Protein AF-A0A8W8LA95-F1 (afdb_monomer)

Secondary structure (DSSP, 8-state):
--SSHHHHHHHHHHHH-SS-SSS--HIIIIIHHHHHH-TT-SSS--HHHHHHHHHHHHHHHHHTT-

Radius of gyration: 13.21 Å; Cα contacts (8 Å, |Δi|>4): 30; chains: 1; bounding box: 28×21×37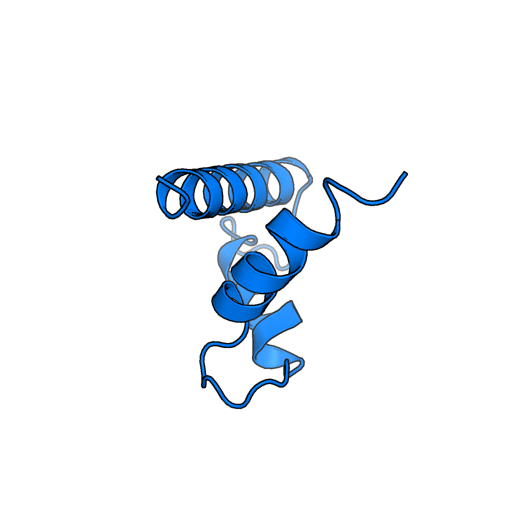 Å

pLDDT: mean 86.83, std 16.39, range [43.31, 98.12]

Structure (mmCIF, N/CA/C/O backbone):
data_AF-A0A8W8LA95-F1
#
_entry.id   AF-A0A8W8LA95-F1
#
loop_
_atom_site.group_PDB
_atom_site.id
_atom_site.type_symbol
_atom_site.label_atom_id
_atom_site.label_alt_id
_atom_site.label_comp_id
_atom_site.label_asym_id
_atom_site.label_entity_id
_atom_site.label_seq_id
_atom_site.pdbx_PDB_ins_code
_atom_site.Cartn_x
_atom_site.Cartn_y
_atom_site.Cartn_z
_atom_site.occupancy
_atom_site.B_iso_or_equiv
_atom_site.auth_seq_id
_atom_site.auth_comp_id
_atom_site.auth_asym_id
_atom_site.auth_atom_id
_atom_site.pdbx_PDB_model_num
ATOM 1 N N . HIS A 1 1 ? -2.737 -11.611 -27.181 1.00 44.53 1 HIS A N 1
ATOM 2 C CA . HIS A 1 1 ? -3.264 -10.814 -26.056 1.00 44.53 1 HIS A CA 1
ATOM 3 C C . HIS A 1 1 ? -2.324 -10.961 -24.859 1.00 44.53 1 HIS A C 1
ATOM 5 O O . HIS A 1 1 ? -2.681 -11.573 -23.870 1.00 44.53 1 HIS A O 1
ATOM 11 N N . VAL A 1 2 ? -1.092 -10.462 -24.980 1.00 49.41 2 VAL A N 1
ATOM 12 C CA . VAL A 1 2 ? -0.066 -10.458 -23.923 1.00 49.41 2 VAL A CA 1
ATOM 13 C C . VAL A 1 2 ? 0.706 -9.160 -24.133 1.00 49.41 2 VAL A C 1
ATOM 15 O O . VAL A 1 2 ? 1.441 -9.047 -25.105 1.00 49.41 2 VAL A O 1
ATOM 18 N N . GLY A 1 3 ? 0.416 -8.115 -23.364 1.00 49.31 3 GLY A N 1
ATOM 19 C CA . GLY A 1 3 ? 0.989 -6.794 -23.654 1.00 49.31 3 GLY A CA 1
ATOM 20 C C . GLY A 1 3 ? 0.864 -5.795 -22.514 1.00 49.31 3 GLY A C 1
ATOM 21 O O . GLY A 1 3 ? 1.841 -5.130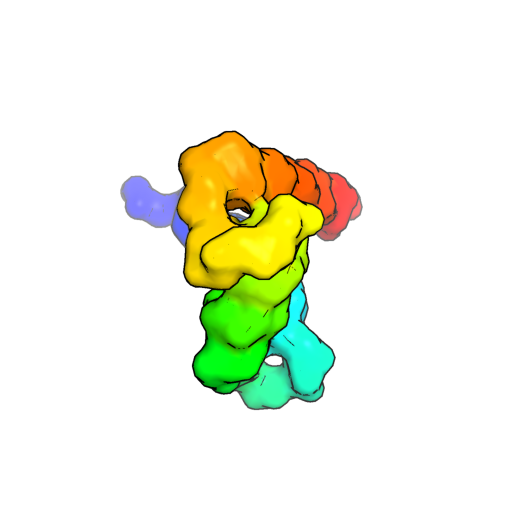 -22.204 1.00 49.31 3 GLY A O 1
ATOM 22 N N . ALA A 1 4 ? -0.287 -5.744 -21.838 1.00 52.19 4 ALA A N 1
ATOM 23 C CA . ALA A 1 4 ? -0.471 -4.884 -20.666 1.00 52.19 4 ALA A CA 1
ATOM 24 C C . ALA A 1 4 ? -0.053 -5.578 -19.354 1.00 52.19 4 ALA A C 1
ATOM 26 O O . ALA A 1 4 ? 0.652 -4.977 -18.550 1.00 52.19 4 ALA A O 1
ATOM 27 N N . ASP A 1 5 ? -0.384 -6.865 -19.181 1.00 53.50 5 ASP A N 1
ATOM 28 C CA . ASP A 1 5 ? -0.094 -7.620 -17.947 1.00 53.50 5 ASP A CA 1
ATOM 29 C C . ASP A 1 5 ? 1.394 -7.650 -17.567 1.00 53.50 5 ASP A C 1
ATOM 31 O O . ASP A 1 5 ? 1.733 -7.647 -16.388 1.00 53.50 5 ASP A O 1
ATOM 35 N N . PHE A 1 6 ? 2.311 -7.648 -18.538 1.00 51.88 6 PHE A N 1
ATOM 36 C CA . PHE A 1 6 ? 3.746 -7.746 -18.246 1.00 51.88 6 PHE A CA 1
ATOM 37 C C . PHE A 1 6 ? 4.389 -6.393 -17.904 1.00 51.88 6 PHE A C 1
ATOM 39 O O . PHE A 1 6 ? 5.399 -6.351 -17.209 1.00 51.88 6 PHE A O 1
ATOM 46 N N . LEU A 1 7 ? 3.803 -5.281 -18.365 1.00 56.53 7 LEU A N 1
ATOM 47 C CA . LEU A 1 7 ? 4.351 -3.941 -18.130 1.00 56.53 7 LEU A CA 1
ATOM 48 C C . LEU A 1 7 ? 4.043 -3.429 -16.722 1.00 56.53 7 LEU A C 1
ATOM 50 O O . LEU A 1 7 ? 4.842 -2.680 -16.176 1.00 56.53 7 LEU A O 1
ATOM 54 N N . PHE A 1 8 ? 2.933 -3.865 -16.121 1.00 63.22 8 PHE A N 1
ATOM 55 C CA . PHE A 1 8 ? 2.535 -3.419 -14.783 1.00 63.22 8 PHE A CA 1
ATOM 56 C C . PHE A 1 8 ? 2.903 -4.392 -13.669 1.00 63.22 8 PHE A C 1
ATOM 58 O O . PHE A 1 8 ? 3.059 -3.961 -12.535 1.00 63.22 8 PHE A O 1
ATOM 65 N N . THR A 1 9 ? 3.091 -5.682 -13.954 1.00 75.94 9 THR A N 1
ATOM 66 C CA . THR A 1 9 ? 3.343 -6.671 -12.892 1.00 75.94 9 THR A CA 1
ATOM 67 C C . THR A 1 9 ? 4.720 -6.529 -12.249 1.00 75.94 9 THR A C 1
ATOM 69 O O . THR A 1 9 ? 4.804 -6.607 -11.029 1.00 75.94 9 THR A O 1
ATOM 72 N N . VAL A 1 10 ? 5.784 -6.255 -13.012 1.00 84.00 10 VAL A N 1
ATOM 73 C CA . VAL A 1 10 ? 7.141 -6.078 -12.447 1.00 84.00 10 VAL A CA 1
ATOM 74 C C . VAL A 1 10 ? 7.272 -4.806 -11.589 1.00 84.00 10 VAL A C 1
ATOM 76 O O . VAL A 1 10 ? 7.734 -4.909 -10.454 1.00 84.00 10 VAL A O 1
ATOM 79 N N . PRO A 1 11 ? 6.856 -3.612 -12.051 1.00 88.19 11 PRO A N 1
ATOM 80 C CA . PRO A 1 11 ? 6.939 -2.390 -11.245 1.00 88.19 11 PRO A CA 1
ATOM 81 C C . PRO A 1 11 ? 6.021 -2.431 -10.024 1.00 88.19 11 PRO A C 1
ATOM 83 O O . PRO A 1 11 ? 6.415 -1.988 -8.950 1.00 88.19 11 PRO A O 1
ATOM 86 N N . LEU A 1 12 ? 4.822 -3.005 -10.173 1.00 88.81 12 LEU A N 1
ATOM 87 C CA . LEU A 1 12 ? 3.888 -3.186 -9.066 1.00 88.81 12 LEU A CA 1
ATOM 88 C C . LEU A 1 12 ? 4.448 -4.145 -8.014 1.00 88.81 12 LEU A C 1
ATOM 90 O O . LEU A 1 12 ? 4.352 -3.870 -6.824 1.00 88.81 12 LEU A O 1
ATOM 94 N N . PHE A 1 13 ? 5.068 -5.246 -8.447 1.00 91.94 13 PHE A N 1
ATOM 95 C CA . PHE A 1 13 ? 5.751 -6.163 -7.543 1.00 91.94 13 PHE A CA 1
ATOM 96 C C . PHE A 1 13 ? 6.862 -5.443 -6.775 1.00 91.94 13 PHE A C 1
ATOM 98 O O . PHE A 1 13 ? 6.882 -5.494 -5.553 1.00 91.94 13 PHE A O 1
ATOM 105 N N . ASN A 1 14 ? 7.731 -4.711 -7.478 1.00 92.56 14 ASN A N 1
ATOM 106 C CA . ASN A 1 14 ? 8.838 -3.972 -6.865 1.00 92.56 14 ASN A CA 1
ATOM 107 C C . ASN A 1 14 ? 8.377 -2.857 -5.917 1.00 92.56 14 ASN A C 1
ATOM 109 O O . ASN A 1 14 ? 9.118 -2.489 -5.011 1.00 92.56 14 ASN A O 1
ATOM 113 N N . TYR A 1 15 ? 7.190 -2.290 -6.143 1.00 92.69 15 TYR A N 1
ATOM 114 C CA . TYR A 1 15 ? 6.598 -1.316 -5.232 1.00 92.69 15 TYR A CA 1
ATOM 115 C C . TYR A 1 15 ? 6.226 -1.960 -3.891 1.00 92.69 15 TYR A C 1
ATOM 117 O O . TYR A 1 15 ? 6.492 -1.378 -2.842 1.00 92.69 15 TYR A O 1
ATOM 125 N N . PHE A 1 16 ? 5.641 -3.161 -3.923 1.00 94.12 16 PHE A N 1
ATOM 126 C CA . PHE A 1 16 ? 5.256 -3.881 -2.709 1.00 94.12 16 PHE A CA 1
ATOM 127 C C . PHE A 1 16 ? 6.427 -4.614 -2.036 1.00 94.12 16 PHE A C 1
ATOM 129 O O . PHE A 1 16 ? 6.425 -4.733 -0.815 1.00 94.12 16 PHE A O 1
ATOM 136 N N . ASP A 1 17 ? 7.423 -5.082 -2.796 1.00 96.06 17 ASP A N 1
ATOM 137 C CA . ASP A 1 17 ? 8.631 -5.768 -2.302 1.00 96.06 17 ASP A CA 1
ATOM 138 C C . ASP A 1 17 ? 9.595 -4.774 -1.629 1.00 96.06 17 ASP A C 1
ATOM 140 O O . ASP A 1 17 ? 10.639 -4.384 -2.166 1.00 96.06 17 ASP A O 1
ATOM 144 N N . GLY A 1 18 ? 9.194 -4.294 -0.452 1.00 94.94 18 GLY A N 1
ATOM 145 C CA . GLY A 1 18 ? 9.889 -3.244 0.284 1.00 94.94 18 GLY A CA 1
ATOM 146 C C . GLY A 1 18 ? 11.244 -3.693 0.825 1.00 94.94 18 GLY A C 1
ATOM 147 O O . GLY A 1 18 ? 12.184 -2.889 0.862 1.00 94.94 18 GLY A O 1
ATOM 148 N N . ASP A 1 19 ? 11.369 -4.961 1.223 1.00 96.88 19 ASP A N 1
ATOM 149 C CA . ASP A 1 19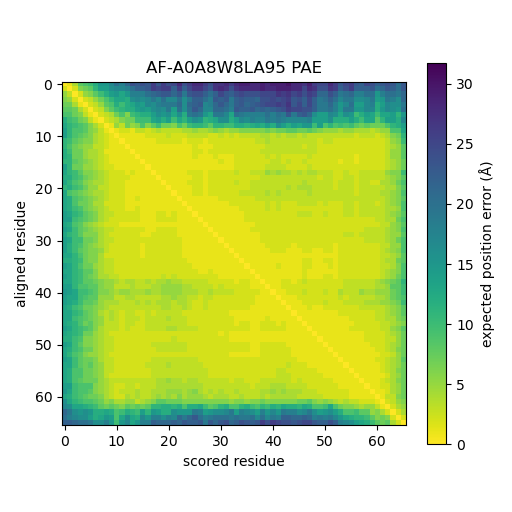 ? 12.641 -5.528 1.681 1.00 96.88 19 ASP A CA 1
ATOM 150 C C . ASP A 1 19 ? 13.543 -6.040 0.536 1.00 96.88 19 ASP A C 1
ATOM 152 O O . ASP A 1 19 ? 14.732 -6.296 0.760 1.00 96.88 19 ASP A O 1
ATOM 156 N N . LYS A 1 20 ? 13.021 -6.066 -0.699 1.00 96.31 20 LYS A N 1
ATOM 157 C CA . LYS A 1 20 ? 13.717 -6.432 -1.943 1.00 96.31 20 LYS A CA 1
ATOM 158 C C . LYS A 1 20 ? 14.210 -7.874 -1.949 1.00 96.31 20 LYS A C 1
ATOM 160 O O . LYS A 1 20 ? 15.249 -8.177 -2.553 1.00 96.31 20 LYS A O 1
ATOM 165 N N . ASN A 1 21 ? 13.498 -8.764 -1.266 1.00 97.31 21 ASN A N 1
ATOM 166 C CA . ASN A 1 21 ? 13.839 -10.180 -1.185 1.00 97.31 21 ASN A CA 1
ATOM 167 C C . ASN A 1 21 ? 13.252 -11.009 -2.348 1.00 97.31 21 ASN A C 1
ATOM 169 O O . ASN A 1 21 ? 13.494 -12.217 -2.413 1.00 97.31 21 ASN A O 1
ATOM 173 N N . GLN A 1 22 ? 12.547 -10.370 -3.290 1.00 96.06 22 GLN A N 1
ATOM 174 C CA . GLN A 1 22 ? 11.852 -10.997 -4.419 1.00 96.06 22 GLN A CA 1
ATOM 175 C C . GLN A 1 22 ? 10.684 -11.907 -4.011 1.00 96.06 22 GLN A C 1
ATOM 177 O O . GLN A 1 22 ? 10.294 -12.813 -4.754 1.00 96.06 22 GLN A O 1
ATOM 182 N N . MET A 1 23 ? 10.092 -11.664 -2.847 1.00 96.56 23 MET A N 1
ATOM 183 C CA . MET A 1 23 ? 8.894 -12.318 -2.331 1.00 96.56 23 MET A CA 1
ATOM 184 C C . MET A 1 23 ? 8.006 -11.270 -1.661 1.00 96.56 23 MET A C 1
ATOM 186 O O . MET A 1 23 ? 8.491 -10.305 -1.094 1.00 96.56 23 MET A O 1
ATOM 190 N N . LEU A 1 24 ? 6.689 -11.475 -1.690 1.00 96.44 24 LEU A N 1
ATOM 191 C CA . LEU A 1 24 ? 5.762 -10.608 -0.964 1.00 96.44 24 LEU A CA 1
ATOM 192 C C . LEU A 1 24 ? 5.282 -11.312 0.298 1.00 96.44 24 LEU A C 1
ATOM 194 O O . LEU A 1 24 ? 4.614 -12.350 0.235 1.00 96.44 24 LEU A O 1
ATOM 198 N N . SER A 1 25 ? 5.603 -10.739 1.451 1.00 98.00 25 SER A N 1
ATOM 199 C CA . SER A 1 25 ? 5.000 -11.139 2.718 1.00 98.00 25 SER A CA 1
ATOM 200 C C . SER A 1 25 ? 3.562 -10.612 2.843 1.00 98.00 25 SER A C 1
ATOM 202 O O . SER A 1 25 ? 3.160 -9.661 2.174 1.00 98.00 25 SER A O 1
ATOM 204 N N . VAL A 1 26 ? 2.770 -11.194 3.756 1.00 97.50 26 VAL A N 1
ATOM 205 C CA . VAL A 1 26 ? 1.430 -10.663 4.103 1.00 97.50 26 VAL A CA 1
ATOM 206 C C . VAL A 1 26 ? 1.524 -9.207 4.559 1.00 97.50 26 VAL A C 1
ATOM 208 O O . VAL A 1 26 ? 0.673 -8.390 4.220 1.00 97.50 26 VAL A O 1
ATOM 211 N N . ARG A 1 27 ? 2.600 -8.871 5.275 1.00 97.69 27 ARG A N 1
ATOM 212 C CA . ARG A 1 27 ? 2.848 -7.511 5.739 1.00 97.69 27 ARG A CA 1
ATOM 213 C C . ARG A 1 27 ? 2.975 -6.529 4.574 1.00 97.69 27 ARG A C 1
ATOM 215 O O . ARG A 1 27 ? 2.403 -5.448 4.631 1.00 97.69 27 ARG A O 1
ATOM 222 N N . GLU A 1 28 ? 3.718 -6.906 3.541 1.00 97.56 28 GLU A N 1
ATOM 223 C CA . GLU A 1 28 ? 3.983 -6.073 2.361 1.00 97.56 28 GLU A CA 1
ATOM 224 C C . GLU A 1 28 ? 2.783 -5.968 1.427 1.00 97.56 28 GLU A C 1
ATOM 226 O O . GLU A 1 28 ? 2.482 -4.887 0.931 1.00 97.56 28 GLU A O 1
ATOM 231 N N . PHE A 1 29 ? 2.074 -7.074 1.207 1.00 94.50 29 PHE A N 1
ATOM 232 C CA . PHE A 1 29 ? 0.976 -7.102 0.245 1.00 94.50 29 PHE A CA 1
ATOM 233 C C . PHE A 1 29 ? -0.376 -6.683 0.835 1.00 94.50 29 PHE A C 1
ATOM 235 O O . PHE A 1 29 ? -1.256 -6.240 0.100 1.00 94.50 29 PHE A O 1
ATOM 242 N N . VAL A 1 30 ? -0.566 -6.837 2.150 1.00 94.94 30 VAL A N 1
ATOM 243 C CA . VAL A 1 30 ? -1.857 -6.610 2.816 1.00 94.94 30 VAL A CA 1
ATOM 244 C C . VAL A 1 30 ? -1.742 -5.564 3.915 1.00 94.94 30 VAL A C 1
ATOM 246 O O . VAL A 1 30 ? -2.395 -4.530 3.813 1.00 94.94 30 VAL A O 1
ATOM 249 N N . ASP A 1 31 ? -0.926 -5.794 4.948 1.00 97.31 31 ASP A N 1
ATOM 250 C CA . ASP A 1 31 ? -0.983 -4.962 6.161 1.00 97.31 31 ASP A CA 1
ATOM 251 C C . ASP A 1 31 ? -0.568 -3.508 5.896 1.00 97.31 31 ASP A C 1
ATOM 253 O O . ASP A 1 31 ? -1.225 -2.579 6.367 1.00 97.31 31 ASP A O 1
ATOM 257 N N . ILE A 1 32 ? 0.523 -3.299 5.153 1.00 96.50 32 ILE A N 1
ATOM 258 C CA . ILE A 1 32 ? 1.012 -1.959 4.807 1.00 96.50 32 ILE A CA 1
ATOM 259 C C . ILE A 1 32 ? 0.008 -1.243 3.886 1.00 96.50 32 ILE A C 1
ATOM 261 O O . ILE A 1 32 ? -0.486 -0.194 4.305 1.00 96.50 32 ILE A O 1
ATOM 265 N N . PRO A 1 33 ? -0.396 -1.799 2.723 1.00 96.31 33 PRO A N 1
ATOM 266 C CA . PRO A 1 33 ? -1.354 -1.127 1.843 1.00 96.31 33 PRO A CA 1
ATOM 267 C C . PRO A 1 33 ? -2.706 -0.866 2.511 1.00 96.31 33 PRO A C 1
ATOM 269 O O . PRO A 1 33 ? -3.307 0.184 2.306 1.00 96.31 33 PRO A O 1
ATOM 272 N N . PHE A 1 34 ? -3.196 -1.795 3.339 1.00 97.38 34 PHE A N 1
ATOM 273 C CA . PHE A 1 34 ? -4.445 -1.606 4.075 1.00 97.38 34 PHE A CA 1
ATOM 274 C C . PHE A 1 34 ? -4.359 -0.426 5.043 1.00 97.38 34 PHE A C 1
ATOM 276 O O . PHE A 1 34 ? -5.262 0.407 5.069 1.00 97.38 34 PHE A O 1
ATOM 283 N N . ASN A 1 35 ? -3.270 -0.326 5.810 1.00 97.50 35 ASN A N 1
ATOM 284 C CA . ASN A 1 35 ? -3.060 0.791 6.730 1.00 97.50 35 ASN A CA 1
ATOM 285 C C . ASN A 1 35 ? -2.899 2.129 5.998 1.00 97.50 35 ASN A C 1
ATOM 287 O O . ASN A 1 35 ? -3.352 3.148 6.511 1.00 97.50 35 ASN A O 1
ATOM 291 N N . GLU A 1 36 ? -2.283 2.137 4.815 1.00 96.88 36 GLU A N 1
ATOM 292 C CA . GLU A 1 36 ? -2.170 3.339 3.979 1.00 96.88 36 GLU A CA 1
ATOM 293 C C . GLU A 1 36 ? -3.521 3.762 3.378 1.00 96.88 36 GLU A C 1
ATOM 295 O O . GLU A 1 36 ? -3.806 4.956 3.288 1.00 96.88 36 GLU A O 1
ATOM 300 N N . MET A 1 37 ? -4.368 2.800 2.996 1.00 97.69 37 MET A N 1
ATOM 301 C CA . MET A 1 37 ? -5.711 3.055 2.464 1.00 97.69 37 MET A CA 1
ATOM 302 C C . MET A 1 37 ? -6.715 3.486 3.538 1.00 97.69 37 MET A C 1
ATOM 304 O O . MET A 1 37 ? -7.560 4.330 3.262 1.00 97.69 37 MET A O 1
ATOM 308 N N . ASN A 1 38 ? -6.652 2.916 4.742 1.00 97.75 38 ASN A N 1
ATOM 309 C CA . ASN A 1 38 ? -7.568 3.183 5.859 1.00 97.75 38 ASN A CA 1
ATOM 310 C C . ASN A 1 38 ? -7.282 4.556 6.501 1.00 97.75 38 ASN A C 1
ATOM 312 O O . ASN A 1 38 ? -6.854 4.675 7.652 1.00 97.75 38 ASN A O 1
ATOM 316 N N . THR A 1 39 ? -7.483 5.616 5.724 1.00 96.31 39 THR A N 1
ATOM 317 C CA . THR A 1 39 ? -7.143 6.996 6.089 1.00 96.31 39 THR A CA 1
ATOM 318 C C . THR A 1 39 ? -8.024 7.549 7.200 1.00 96.31 39 THR A C 1
ATOM 320 O O . THR A 1 39 ? -7.585 8.407 7.969 1.00 96.31 39 THR A O 1
ATOM 323 N N . ASN A 1 40 ? -9.264 7.067 7.299 1.00 95.31 40 ASN A N 1
ATOM 324 C CA . ASN A 1 40 ? -10.202 7.485 8.335 1.00 95.31 40 ASN A CA 1
ATOM 325 C C . ASN A 1 40 ? -10.019 6.713 9.664 1.00 95.31 40 ASN A C 1
ATOM 327 O O . ASN A 1 40 ? -10.580 7.121 10.683 1.00 95.31 40 ASN A O 1
ATOM 331 N N . GLY A 1 41 ? -9.218 5.639 9.669 1.00 96.69 41 GLY A N 1
ATOM 332 C CA . GLY A 1 41 ? -8.883 4.844 10.848 1.00 96.69 41 GLY A CA 1
ATOM 333 C C . GLY A 1 41 ? -10.002 3.929 11.355 1.00 96.69 41 GLY A C 1
ATOM 334 O O . GLY A 1 41 ? -9.912 3.442 12.484 1.00 96.69 41 GLY A O 1
ATOM 335 N N . ASP A 1 42 ? -11.049 3.671 10.569 1.00 97.75 42 ASP A N 1
ATOM 336 C CA . ASP A 1 42 ? -12.222 2.891 10.991 1.00 97.75 42 ASP A CA 1
ATOM 337 C C . ASP A 1 42 ? -12.054 1.366 10.844 1.00 97.75 42 ASP A C 1
ATOM 339 O O . ASP A 1 42 ? -12.976 0.597 11.126 1.00 97.75 42 ASP A O 1
ATOM 343 N N . SER A 1 43 ? -10.847 0.928 10.472 1.00 97.06 43 SER A N 1
ATOM 344 C CA . SER A 1 43 ? -10.489 -0.479 10.232 1.00 97.06 43 SER A CA 1
ATOM 345 C C . SER A 1 43 ? -11.233 -1.101 9.051 1.00 97.06 43 SER A C 1
ATOM 347 O O . SER A 1 43 ? -11.360 -2.324 8.964 1.00 97.06 43 SER A O 1
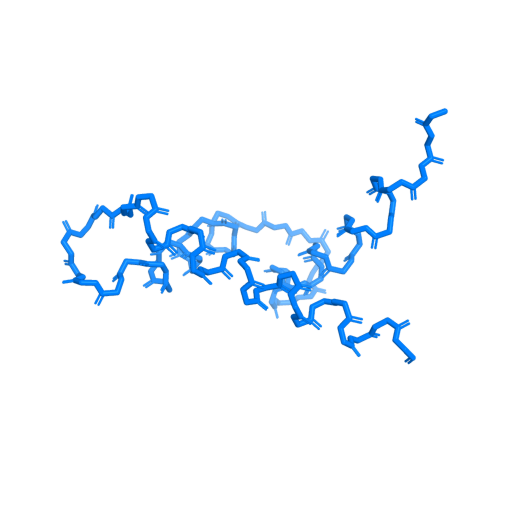ATOM 349 N N . GLN A 1 44 ? -11.707 -0.272 8.127 1.00 97.75 44 GLN A N 1
ATOM 350 C CA . GLN A 1 44 ? -12.234 -0.662 6.833 1.00 97.75 44 GLN A CA 1
ATOM 351 C C . GLN A 1 44 ? -11.556 0.178 5.749 1.00 97.75 44 GLN A C 1
ATOM 353 O O . GLN A 1 44 ? -10.894 1.175 6.009 1.00 97.75 44 GLN A O 1
ATOM 358 N N . VAL A 1 45 ? -11.690 -0.273 4.506 1.00 97.81 45 VAL A N 1
ATOM 359 C CA . VAL A 1 45 ? -11.279 0.507 3.342 1.00 97.81 45 VAL A CA 1
ATOM 360 C C . VAL A 1 45 ? -12.519 0.715 2.504 1.00 97.81 45 VAL A C 1
ATOM 362 O O . VAL A 1 45 ? -13.116 -0.231 1.979 1.00 97.81 45 VAL A O 1
ATOM 365 N N . THR A 1 46 ? -12.939 1.965 2.399 1.00 98.12 46 THR A N 1
ATOM 366 C CA . THR A 1 46 ? -14.038 2.344 1.523 1.00 98.12 46 THR A CA 1
ATOM 367 C C . THR A 1 46 ? -13.608 2.250 0.061 1.00 98.12 46 THR A C 1
ATOM 369 O O . THR A 1 46 ? -12.428 2.310 -0.287 1.00 98.12 46 THR A O 1
ATOM 372 N N . ARG A 1 47 ? -14.587 2.174 -0.848 1.00 97.75 47 ARG A N 1
ATOM 373 C CA . ARG A 1 47 ? -14.302 2.218 -2.290 1.00 97.75 47 ARG A CA 1
ATOM 374 C C . ARG A 1 47 ? -13.517 3.475 -2.688 1.00 97.75 47 ARG A C 1
ATOM 376 O O . ARG A 1 47 ? -12.683 3.409 -3.582 1.00 97.75 47 ARG A O 1
ATOM 383 N N . HIS A 1 48 ? -13.793 4.597 -2.026 1.00 97.81 48 HIS A N 1
ATOM 384 C CA . HIS A 1 48 ? 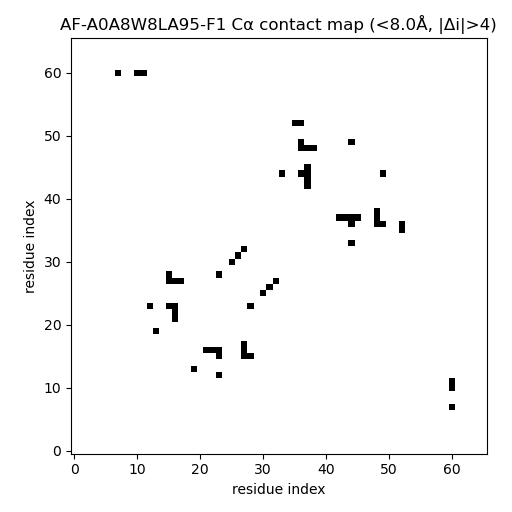-13.120 5.863 -2.290 1.00 97.81 48 HIS A CA 1
ATOM 385 C C . HIS A 1 48 ? -11.639 5.821 -1.898 1.00 97.81 48 HIS A C 1
ATOM 387 O O . HIS A 1 48 ? -10.794 6.223 -2.690 1.00 97.81 48 HIS A O 1
ATOM 393 N N . GLU A 1 49 ? -11.326 5.291 -0.716 1.00 97.62 49 GLU A N 1
ATOM 394 C CA . GLU A 1 49 ? -9.950 5.112 -0.240 1.00 97.62 49 GLU A CA 1
ATOM 395 C C . GLU A 1 49 ? -9.153 4.162 -1.134 1.00 97.62 49 GLU A C 1
ATOM 397 O O . GLU A 1 49 ? -8.028 4.473 -1.525 1.00 97.62 49 GLU A O 1
ATOM 402 N N . PHE A 1 50 ? -9.775 3.051 -1.534 1.00 96.50 50 PHE A N 1
ATOM 403 C CA . PHE A 1 50 ? -9.188 2.112 -2.484 1.00 96.50 50 PHE A CA 1
ATOM 404 C C . PHE A 1 50 ? -8.848 2.791 -3.818 1.00 96.50 50 PHE A C 1
ATOM 406 O O . PHE A 1 50 ? -7.710 2.726 -4.285 1.00 96.50 50 PHE A O 1
ATOM 413 N N . ASP A 1 51 ? -9.826 3.469 -4.430 1.00 95.56 51 ASP A N 1
ATOM 414 C CA . ASP A 1 51 ? -9.636 4.129 -5.723 1.00 95.56 51 ASP A CA 1
ATOM 415 C C . ASP A 1 51 ? -8.568 5.232 -5.625 1.00 95.56 51 ASP A C 1
ATOM 417 O O . ASP A 1 51 ? -7.733 5.369 -6.522 1.00 95.56 51 ASP A O 1
ATOM 421 N N . HIS A 1 52 ? -8.554 5.996 -4.529 1.00 95.50 52 HIS A N 1
ATOM 422 C CA . HIS A 1 52 ? -7.574 7.053 -4.293 1.00 95.50 52 HIS A CA 1
ATOM 423 C C . HIS A 1 52 ? -6.142 6.51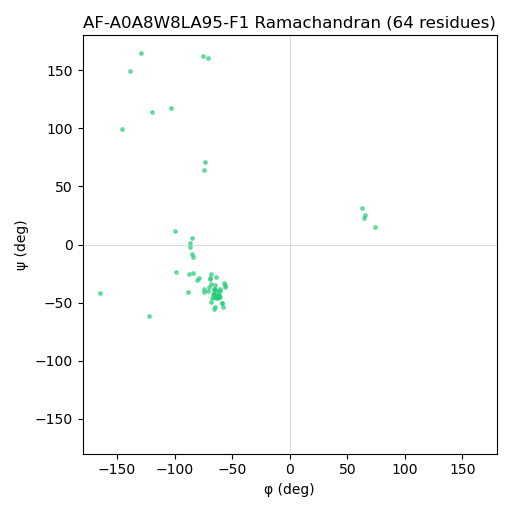2 -4.194 1.00 95.50 52 HIS A C 1
ATOM 425 O O . HIS A 1 52 ? -5.232 7.080 -4.805 1.00 95.50 52 HIS A O 1
ATOM 431 N N . TYR A 1 53 ? -5.939 5.413 -3.468 1.00 95.00 53 TYR A N 1
ATOM 432 C CA . TYR A 1 53 ? -4.631 4.779 -3.312 1.00 95.00 53 TYR A CA 1
ATOM 433 C C . TYR A 1 53 ? -4.102 4.218 -4.634 1.00 95.00 53 TYR A C 1
ATOM 435 O O . TYR A 1 53 ? -3.020 4.592 -5.085 1.00 95.00 53 TYR A O 1
ATOM 443 N N . TYR A 1 54 ? -4.892 3.385 -5.318 1.00 91.31 54 TYR A N 1
ATOM 444 C CA . TYR A 1 54 ? -4.442 2.742 -6.555 1.00 91.31 54 TYR A CA 1
ATOM 445 C C . TYR A 1 54 ? -4.292 3.721 -7.722 1.00 91.31 54 TYR A C 1
ATOM 447 O O . TYR A 1 54 ? -3.418 3.525 -8.563 1.00 91.31 54 TYR A O 1
ATOM 455 N N . THR A 1 55 ? -5.072 4.806 -7.764 1.00 92.19 55 THR A N 1
ATOM 456 C CA . THR A 1 55 ? -4.858 5.877 -8.753 1.00 92.19 55 THR A CA 1
ATOM 457 C C . THR A 1 55 ? -3.487 6.526 -8.564 1.00 92.19 55 THR A C 1
ATOM 459 O O . THR A 1 55 ? -2.756 6.713 -9.535 1.00 92.19 55 THR A O 1
ATOM 462 N N . GLN A 1 56 ? -3.104 6.831 -7.320 1.00 91.56 56 GLN A N 1
ATOM 463 C CA . GLN A 1 56 ? -1.786 7.400 -7.020 1.00 91.56 56 GLN A CA 1
ATOM 464 C C . GLN A 1 56 ? -0.656 6.421 -7.321 1.00 91.56 56 GLN A C 1
ATOM 466 O O . GLN A 1 56 ? 0.341 6.816 -7.920 1.00 91.56 56 GLN A O 1
ATOM 471 N N . LEU A 1 57 ? -0.830 5.150 -6.960 1.00 91.00 57 LEU A N 1
ATOM 472 C CA . LEU A 1 57 ? 0.130 4.097 -7.268 1.00 91.00 57 LEU A CA 1
ATOM 473 C C . LEU A 1 57 ? 0.354 3.971 -8.777 1.00 91.00 57 LEU A C 1
ATOM 475 O O . LEU A 1 57 ? 1.490 4.012 -9.234 1.00 91.00 57 LEU A O 1
ATOM 479 N N . ILE A 1 58 ? -0.716 3.883 -9.568 1.00 88.00 58 ILE A N 1
ATOM 480 C CA . ILE A 1 58 ? -0.608 3.778 -11.029 1.00 88.00 58 ILE A CA 1
ATOM 481 C C . ILE A 1 58 ? 0.072 5.019 -11.610 1.00 88.00 58 ILE A C 1
ATOM 483 O O . ILE A 1 58 ? 0.959 4.878 -12.446 1.00 88.00 58 ILE A O 1
ATOM 487 N N . HIS A 1 59 ? -0.282 6.220 -11.144 1.00 87.94 59 HIS A N 1
ATOM 488 C CA . HIS A 1 59 ? 0.390 7.449 -11.573 1.00 87.94 59 HIS A CA 1
ATOM 489 C C . HIS A 1 59 ? 1.886 7.440 -11.231 1.00 87.94 59 HIS A C 1
ATOM 491 O O . HIS A 1 59 ? 2.698 7.873 -12.044 1.00 87.94 59 HIS A O 1
ATOM 497 N N . HIS A 1 60 ? 2.264 6.940 -10.053 1.00 86.50 60 HIS A N 1
ATOM 498 C CA . HIS A 1 60 ? 3.662 6.811 -9.655 1.00 86.50 60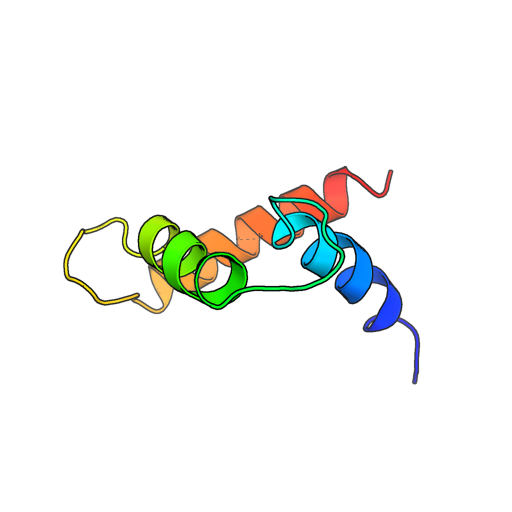 HIS A CA 1
ATOM 499 C C . HIS A 1 60 ? 4.416 5.826 -10.561 1.00 86.50 60 HIS A C 1
ATOM 501 O O . HIS A 1 60 ? 5.495 6.147 -11.053 1.00 86.50 60 HIS A O 1
ATOM 507 N N . LEU A 1 61 ? 3.832 4.659 -10.839 1.00 84.50 61 LEU A N 1
ATOM 508 C CA . LEU 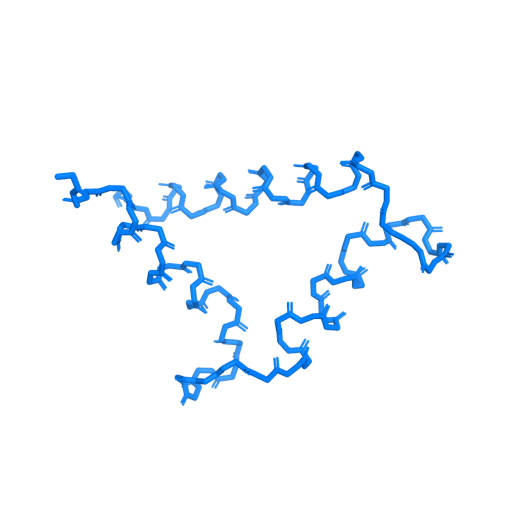A 1 61 ? 4.442 3.647 -11.704 1.00 84.50 61 LEU A CA 1
ATOM 509 C C . LEU A 1 61 ? 4.581 4.127 -13.158 1.00 84.50 61 LEU A C 1
ATOM 511 O O . LEU A 1 61 ? 5.618 3.895 -13.773 1.00 84.50 61 LEU A O 1
ATOM 515 N N . ASP A 1 62 ? 3.585 4.843 -13.686 1.00 81.19 62 ASP A N 1
ATOM 516 C CA . ASP A 1 62 ? 3.616 5.412 -15.041 1.00 81.19 62 ASP A CA 1
ATOM 517 C C . ASP A 1 62 ? 4.710 6.485 -15.188 1.00 81.19 62 ASP A C 1
ATOM 519 O O . ASP A 1 62 ? 5.437 6.514 -16.180 1.00 81.19 62 ASP A O 1
ATOM 523 N N . GLN A 1 63 ? 4.920 7.314 -14.157 1.00 71.44 63 GLN A N 1
ATOM 524 C CA . GLN A 1 63 ? 5.974 8.338 -14.155 1.00 71.44 63 GLN A CA 1
ATOM 525 C C . GLN A 1 63 ? 7.401 7.772 -14.116 1.00 71.44 63 GLN A C 1
ATOM 527 O O . GLN A 1 63 ? 8.328 8.435 -14.577 1.00 71.44 63 GLN A O 1
ATOM 532 N N . HIS A 1 64 ? 7.596 6.562 -13.590 1.00 59.09 64 HIS A N 1
ATOM 533 C CA . HIS A 1 64 ? 8.905 5.904 -13.536 1.00 59.09 64 HIS A CA 1
ATOM 534 C C . HIS A 1 64 ? 9.252 5.105 -14.808 1.00 59.09 64 HIS A C 1
ATOM 536 O O . HIS A 1 64 ? 10.349 4.554 -14.893 1.00 59.09 64 HIS A O 1
ATOM 542 N N . HIS A 1 65 ? 8.349 5.048 -15.795 1.00 53.47 65 HIS A N 1
ATOM 543 C CA . HIS A 1 65 ? 8.526 4.347 -17.077 1.00 53.47 65 HIS A CA 1
ATOM 544 C C . HIS A 1 65 ? 8.927 5.271 -18.248 1.00 53.47 65 HIS A C 1
ATOM 546 O O . HIS A 1 65 ? 8.902 4.838 -19.404 1.00 53.47 65 HIS A O 1
ATOM 552 N N . GLY A 1 66 ? 9.295 6.525 -17.955 1.00 43.31 66 GLY A N 1
ATOM 553 C CA . GLY A 1 66 ? 9.828 7.507 -18.910 1.00 43.31 66 GL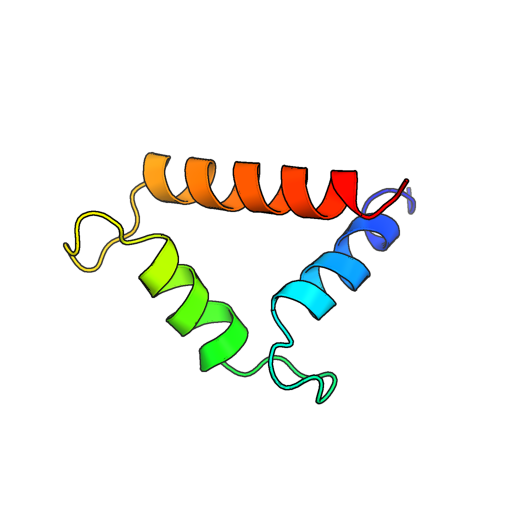Y A CA 1
ATOM 554 C C . GLY A 1 66 ? 11.348 7.511 -19.016 1.00 43.31 66 GLY A C 1
ATOM 555 O O . GLY A 1 66 ? 12.016 7.368 -17.968 1.00 43.31 66 GLY A O 1
#

InterPro domains:
  IPR011992 EF-hand domain pair [SSF47473] (12-62)

Foldseek 3Di:
DPDPVVLCPVLVQVQLPPVVPSDHDCCSPPVVLQVQLVPVVPSDHDPVSVCVSVVVVVVVSVVVVD

Organism: Magallana gigas (NCBI:txid29159)

Sequence (66 aa):
HVGADFLFTVPLFNYFDGDKNQMLSVREFVDIPFNEMNTNGDSQVTRHEFDHYYTQLIHHLDQHHG

Mean predicted aligned error: 5.66 Å

Solvent-accessible surface area (backbone atoms only — not comparable to full-atom values): 4050 Å² total; per-residue (Å²): 144,84,69,65,69,71,68,51,50,58,59,53,48,58,66,38,26,76,88,66,77,85,59,76,50,66,55,42,69,42,54,50,54,49,59,67,30,24,76,86,66,78,84,54,68,52,74,65,34,48,52,55,47,52,52,51,51,51,53,53,55,58,66,70,73,112

Nearest PDB structures (foldseek):
  3pm8-assembly1_A  TM=5.364E-01  e=5.453E+00  Plasmodium falciparum K1
  6tz7-assembly1_B  TM=4.928E-01  e=5.453E+00  Aspergillus fumigatus Af293
  4ndb-assembly2_B  TM=4.607E-01  e=5.121E+00  Doryteuthis pealeii
  7wbo-assembly1_A  TM=4.766E-01  e=7.009E+00  Scylla paramamosain